Protein AF-A0A7X4A0X2-F1 (afdb_monomer_lite)

pLDDT: mean 88.21, std 11.37, range [53.22, 98.25]

Foldseek 3Di:
DQVLLVLQPVSDADDPVNVVVVVVCCPDPVVVPVPPDDDDDSNCNVVD

Radius of gyration: 12.96 Å; chains: 1; bounding box: 35×18×26 Å

Structure (mmCIF, N/CA/C/O backbone):
data_AF-A0A7X4A0X2-F1
#
_entry.id   AF-A0A7X4A0X2-F1
#
loop_
_atom_site.group_PDB
_atom_site.id
_atom_site.type_symbol
_atom_site.label_atom_id
_atom_site.label_alt_id
_atom_site.label_comp_id
_atom_site.label_asym_id
_atom_site.label_entity_id
_atom_site.label_seq_id
_atom_site.pdbx_PDB_ins_code
_atom_site.Cartn_x
_atom_site.Cartn_y
_atom_site.Cartn_z
_atom_site.occupancy
_atom_site.B_iso_or_equiv
_atom_site.auth_seq_id
_atom_site.auth_comp_id
_atom_site.auth_asym_id
_atom_site.auth_atom_id
_atom_site.pdbx_PDB_model_num
ATOM 1 N N . GLU A 1 1 ? -22.654 -0.927 9.357 1.00 53.22 1 GLU A N 1
ATOM 2 C CA . GLU A 1 1 ? -21.549 -0.038 8.930 1.00 53.22 1 GLU A CA 1
ATOM 3 C C . GLU A 1 1 ? -20.542 0.267 10.034 1.00 53.22 1 GLU A C 1
ATOM 5 O O . GLU A 1 1 ? -19.373 -0.014 9.827 1.00 53.22 1 GLU A O 1
ATOM 10 N N . GLN A 1 2 ? -20.945 0.730 11.226 1.00 58.75 2 GLN A N 1
ATOM 11 C CA . GLN A 1 2 ? -19.983 1.081 12.292 1.00 58.75 2 GLN A CA 1
ATOM 12 C C . GLN A 1 2 ? -19.136 -0.093 12.819 1.00 58.75 2 GLN A C 1
ATOM 14 O O . GLN A 1 2 ? -18.019 0.123 13.273 1.00 58.7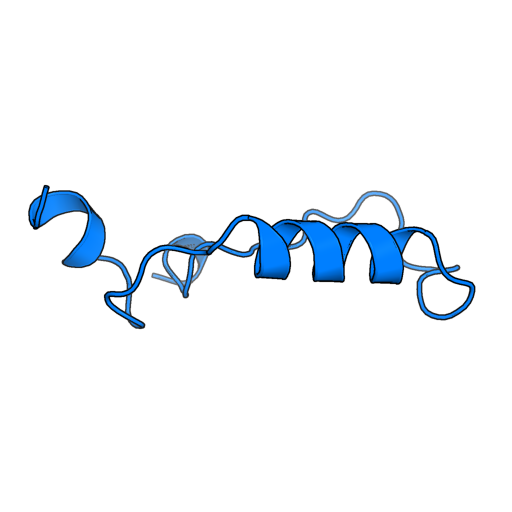5 2 GLN A O 1
ATOM 19 N N . VAL A 1 3 ? -19.625 -1.336 12.724 1.00 62.25 3 VAL A N 1
ATOM 20 C CA . VAL A 1 3 ? -18.938 -2.533 13.255 1.00 62.25 3 VAL A CA 1
ATOM 21 C C . VAL A 1 3 ? -17.562 -2.761 12.613 1.00 62.25 3 VAL A C 1
ATOM 23 O O . VAL A 1 3 ? -16.633 -3.161 13.308 1.00 62.25 3 VAL A O 1
ATOM 26 N N . MET A 1 4 ? -17.407 -2.454 11.320 1.00 67.81 4 MET A N 1
ATOM 27 C CA . MET A 1 4 ? -16.123 -2.590 10.613 1.00 67.81 4 MET A CA 1
ATOM 28 C C . MET A 1 4 ? -15.100 -1.529 11.042 1.00 67.81 4 MET A C 1
ATOM 30 O O . MET A 1 4 ? -13.906 -1.769 10.970 1.00 67.81 4 MET A O 1
ATOM 34 N N . LEU A 1 5 ? -15.535 -0.372 11.542 1.00 73.50 5 LEU A N 1
ATOM 35 C CA . LEU A 1 5 ? -14.619 0.683 11.986 1.00 73.50 5 LEU A CA 1
ATOM 36 C C . LEU A 1 5 ? -14.212 0.531 13.457 1.00 73.50 5 LEU A C 1
ATOM 38 O O . LEU A 1 5 ? -13.208 1.095 13.870 1.00 73.50 5 LEU A O 1
ATOM 42 N N . VAL A 1 6 ? -14.951 -0.253 14.258 1.00 71.06 6 VAL A N 1
ATOM 43 C CA . VAL A 1 6 ? -14.649 -0.467 15.690 1.00 71.06 6 VAL A CA 1
ATOM 44 C C . VAL A 1 6 ? -13.258 -1.057 15.898 1.00 71.06 6 VAL A C 1
ATOM 46 O O . VAL A 1 6 ? -12.552 -0.668 16.825 1.00 71.06 6 VAL A O 1
ATOM 49 N N . ARG A 1 7 ? -12.875 -2.009 15.048 1.00 72.44 7 ARG A N 1
ATOM 50 C CA . ARG A 1 7 ? -11.571 -2.671 15.112 1.00 72.44 7 ARG A CA 1
ATOM 51 C C . ARG A 1 7 ? -10.487 -1.931 14.342 1.00 72.44 7 ARG A C 1
ATOM 53 O O . ARG A 1 7 ? -9.341 -2.314 14.451 1.00 72.44 7 ARG A O 1
ATOM 60 N N . GLN A 1 8 ? -10.809 -0.892 13.584 1.00 77.88 8 GLN A N 1
ATOM 61 C CA . GLN A 1 8 ? -9.811 -0.128 12.853 1.00 77.88 8 GLN A CA 1
ATOM 62 C C . GLN A 1 8 ? -9.350 1.059 13.717 1.00 77.88 8 GLN A C 1
ATOM 64 O O . GLN A 1 8 ? -10.169 1.931 14.009 1.00 77.88 8 GLN A O 1
ATOM 69 N N . PRO A 1 9 ? -8.066 1.154 14.121 1.00 77.19 9 PRO A N 1
ATOM 70 C CA . PRO A 1 9 ? -7.573 2.245 14.970 1.00 77.19 9 PRO A CA 1
ATOM 71 C C . PRO A 1 9 ? -7.887 3.646 14.437 1.00 77.19 9 PRO A C 1
ATOM 73 O O . PRO A 1 9 ? -8.252 4.539 15.200 1.00 77.19 9 PRO A O 1
ATOM 76 N N . THR A 1 10 ? -7.775 3.816 13.120 1.00 80.19 10 THR A N 1
ATOM 77 C CA . THR A 1 10 ? -8.041 5.085 12.423 1.00 80.19 10 THR A CA 1
ATOM 78 C C . THR A 1 10 ? -9.526 5.428 12.327 1.00 80.19 10 THR A C 1
ATOM 80 O O . THR A 1 10 ? -9.855 6.600 12.205 1.00 80.19 10 THR A O 1
ATOM 83 N N . LYS A 1 11 ? -10.428 4.440 12.430 1.00 82.81 11 LYS A N 1
ATOM 84 C CA . LYS A 1 11 ? -11.893 4.603 12.330 1.00 82.81 11 LYS A CA 1
ATOM 85 C C . LYS A 1 11 ? -12.383 5.291 11.048 1.00 82.81 11 LYS A C 1
ATOM 87 O O . LYS A 1 11 ? -13.509 5.778 11.008 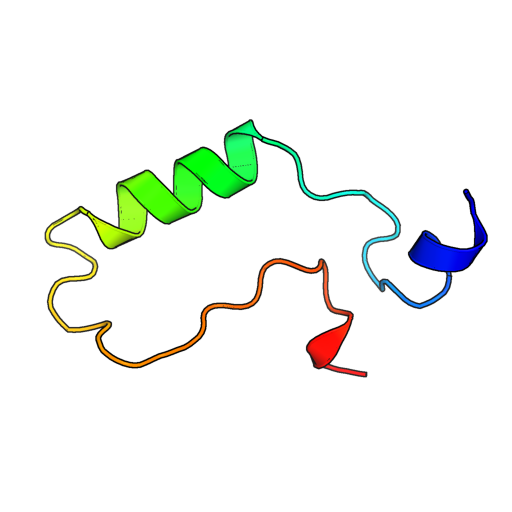1.00 82.81 11 LYS A O 1
ATOM 92 N N . GLU A 1 12 ? -11.574 5.282 9.998 1.00 85.31 12 GLU A N 1
ATOM 93 C CA . GLU A 1 12 ? -11.876 5.882 8.700 1.00 85.31 12 GLU A CA 1
ATOM 94 C C . GLU A 1 12 ? -11.639 4.857 7.599 1.0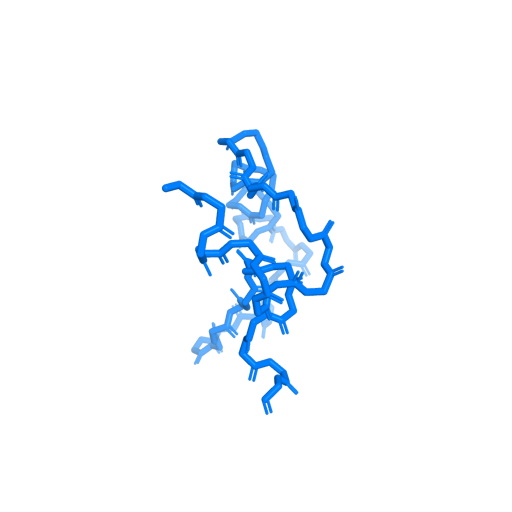0 85.31 12 GLU A C 1
ATOM 96 O O . GLU A 1 12 ? -10.653 4.132 7.635 1.00 85.31 12 GLU A O 1
ATOM 101 N N . PHE A 1 13 ? -12.506 4.786 6.593 1.00 87.31 13 PHE A N 1
ATOM 102 C CA . PHE A 1 13 ? -12.239 3.904 5.459 1.00 87.31 13 PHE A CA 1
ATOM 103 C C . PHE A 1 13 ? -11.086 4.433 4.608 1.00 87.31 13 PHE A C 1
ATOM 105 O O . PHE A 1 13 ? -10.970 5.636 4.378 1.00 87.31 13 PHE A O 1
ATOM 112 N N . VAL A 1 14 ? -10.277 3.511 4.086 1.00 91.38 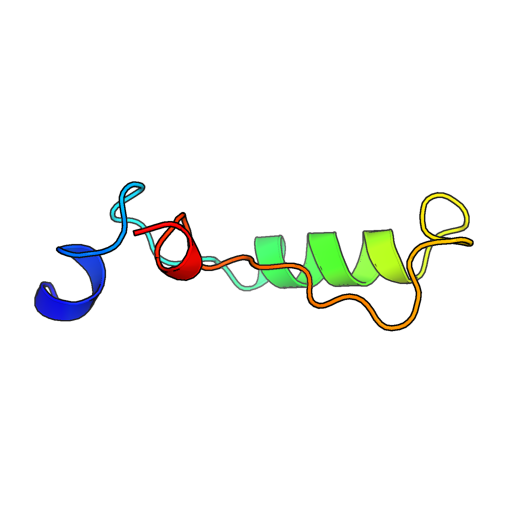14 VAL A N 1
ATOM 113 C CA . VAL A 1 14 ? -9.281 3.842 3.067 1.00 91.38 14 VAL A CA 1
ATOM 114 C C . VAL A 1 14 ? -9.996 4.262 1.786 1.00 91.38 14 VAL A C 1
ATOM 116 O O . VAL A 1 14 ? -10.918 3.582 1.329 1.00 91.38 14 VAL A O 1
ATOM 119 N N . THR A 1 15 ? -9.580 5.389 1.214 1.00 94.06 15 THR A N 1
ATOM 120 C CA . THR A 1 15 ? -10.184 5.936 -0.006 1.00 94.06 15 THR A CA 1
ATOM 121 C C . THR A 1 15 ? -9.557 5.343 -1.269 1.00 94.06 15 THR A C 1
ATOM 123 O O . THR A 1 15 ? -8.459 4.777 -1.254 1.00 94.06 15 THR A O 1
ATOM 126 N N . VAL A 1 16 ? -10.245 5.500 -2.402 1.00 96.12 16 VAL A N 1
ATOM 127 C CA . VAL A 1 16 ? -9.742 5.051 -3.711 1.00 96.12 16 VAL A CA 1
ATOM 128 C C . VAL A 1 16 ? -8.465 5.801 -4.092 1.00 96.12 16 VAL A C 1
ATOM 130 O O . VAL A 1 16 ? -7.543 5.213 -4.650 1.00 96.12 16 VAL A O 1
ATOM 133 N N . GLU A 1 17 ? -8.369 7.080 -3.743 1.00 97.31 17 GLU A N 1
ATOM 134 C CA . GLU A 1 17 ? -7.205 7.926 -4.007 1.00 97.31 17 GLU A CA 1
ATOM 135 C C . GLU A 1 17 ? -5.984 7.459 -3.209 1.00 97.31 17 GLU A C 1
ATOM 137 O O . GLU A 1 17 ? -4.876 7.438 -3.741 1.00 97.31 17 GLU A O 1
ATOM 142 N N . GLN A 1 18 ? -6.179 7.026 -1.960 1.00 95.69 18 GLN A N 1
ATOM 143 C CA . GLN A 1 18 ? -5.109 6.456 -1.136 1.00 95.69 18 GLN A CA 1
ATOM 144 C C . GLN A 1 18 ? -4.613 5.119 -1.708 1.00 95.69 18 GLN A C 1
ATOM 146 O O . GLN A 1 18 ? -3.403 4.908 -1.816 1.00 95.69 18 GLN A O 1
ATOM 151 N N . LEU A 1 19 ? -5.530 4.249 -2.152 1.00 96.19 19 LEU A N 1
ATOM 152 C CA . LEU A 1 19 ? -5.187 3.013 -2.871 1.00 96.19 19 LEU A CA 1
ATOM 153 C C . LEU A 1 19 ? -4.421 3.303 -4.168 1.00 96.19 19 LEU A C 1
ATOM 155 O O . LEU A 1 19 ? -3.396 2.675 -4.438 1.00 96.19 19 LEU A O 1
ATOM 159 N N . GLY A 1 20 ? -4.883 4.286 -4.943 1.00 97.38 20 GLY A N 1
ATOM 160 C CA . GLY A 1 20 ? -4.213 4.748 -6.156 1.00 97.38 20 GLY A CA 1
ATOM 161 C C . GLY A 1 20 ? -2.808 5.285 -5.877 1.00 97.38 20 GLY A C 1
ATOM 162 O O . GLY A 1 20 ? -1.877 4.966 -6.613 1.00 97.38 20 GLY A O 1
ATOM 163 N N . GLY A 1 21 ? -2.627 6.026 -4.782 1.00 97.88 21 GLY A N 1
ATOM 164 C CA . GLY A 1 21 ? -1.323 6.524 -4.344 1.00 97.88 21 GLY A CA 1
ATOM 165 C C . GLY A 1 21 ? -0.319 5.404 -4.069 1.00 97.88 21 GLY A C 1
ATOM 166 O O . GLY A 1 21 ? 0.810 5.470 -4.559 1.00 97.88 21 GLY A O 1
ATOM 167 N N . LEU A 1 22 ? -0.727 4.343 -3.360 1.00 96.88 22 LEU A N 1
ATOM 168 C CA . LEU A 1 22 ? 0.147 3.182 -3.151 1.00 96.88 22 LEU A CA 1
ATOM 169 C C . LEU A 1 22 ? 0.472 2.478 -4.469 1.00 96.88 22 LEU A C 1
ATOM 171 O O . LEU A 1 22 ? 1.621 2.102 -4.680 1.00 96.88 22 LEU A O 1
ATOM 175 N N . ALA A 1 23 ? -0.508 2.314 -5.362 1.00 97.19 23 ALA A N 1
ATOM 176 C CA . ALA A 1 23 ? -0.275 1.687 -6.661 1.00 97.19 23 ALA A CA 1
ATOM 177 C C . ALA A 1 23 ? 0.760 2.469 -7.487 1.00 97.19 23 ALA A C 1
ATOM 179 O O . ALA A 1 23 ? 1.706 1.879 -8.005 1.00 97.19 23 ALA A O 1
ATOM 180 N N . VAL A 1 24 ? 0.637 3.800 -7.544 1.00 98.06 24 VAL A N 1
ATOM 181 C CA . VAL A 1 24 ? 1.614 4.670 -8.220 1.00 98.06 24 VAL A CA 1
ATOM 182 C C . VAL A 1 24 ? 2.997 4.551 -7.580 1.00 98.06 24 VAL A C 1
ATOM 184 O O . VAL A 1 24 ? 3.986 4.426 -8.299 1.00 98.06 24 VAL A O 1
ATOM 187 N N . PHE A 1 25 ? 3.081 4.542 -6.246 1.00 97.44 25 PHE A N 1
ATOM 188 C CA . PHE A 1 25 ? 4.346 4.342 -5.539 1.00 97.44 25 PHE A CA 1
ATOM 189 C C . PHE A 1 25 ? 4.992 2.993 -5.887 1.00 97.44 25 PHE A C 1
ATOM 191 O O . PHE A 1 25 ? 6.171 2.963 -6.240 1.00 97.44 25 PHE A O 1
ATOM 198 N N . LEU A 1 26 ? 4.229 1.897 -5.847 1.00 97.12 26 LEU A N 1
ATOM 199 C CA . LEU A 1 26 ? 4.722 0.551 -6.155 1.00 97.12 26 LEU A CA 1
ATOM 200 C C . LEU A 1 26 ? 5.176 0.397 -7.613 1.00 97.12 26 LEU A C 1
ATOM 202 O O . LEU A 1 26 ? 6.055 -0.412 -7.893 1.00 97.12 26 LEU A O 1
ATOM 206 N N . CYS A 1 27 ? 4.617 1.180 -8.536 1.00 97.31 27 CYS A N 1
ATOM 207 C CA . CYS A 1 27 ? 5.051 1.222 -9.933 1.00 97.31 27 CYS A CA 1
ATOM 208 C C . CYS A 1 27 ? 6.238 2.168 -10.193 1.00 97.31 27 CYS A C 1
ATOM 210 O O . CYS A 1 27 ? 6.688 2.262 -11.333 1.00 97.31 27 CYS A O 1
ATOM 212 N N . SER A 1 28 ? 6.729 2.887 -9.181 1.00 98.25 28 SER A N 1
ATOM 213 C CA . SER A 1 28 ? 7.847 3.826 -9.320 1.00 98.25 28 SER A CA 1
ATOM 214 C C . SER A 1 28 ? 9.201 3.184 -9.003 1.00 98.25 28 SER A C 1
ATOM 216 O O . SER A 1 28 ? 9.280 2.176 -8.299 1.00 98.25 28 SER A O 1
ATOM 218 N N . ASP A 1 29 ? 10.288 3.836 -9.425 1.00 98.06 29 ASP A N 1
ATOM 219 C CA . ASP A 1 29 ? 11.659 3.412 -9.103 1.00 98.06 29 ASP A CA 1
ATOM 220 C C . ASP A 1 29 ? 11.931 3.359 -7.589 1.00 98.06 29 ASP A C 1
ATOM 222 O O . ASP A 1 29 ? 12.766 2.580 -7.128 1.00 98.06 29 ASP A O 1
ATOM 226 N N . ALA A 1 30 ? 11.199 4.141 -6.786 1.00 97.94 30 ALA A N 1
ATOM 227 C CA . ALA A 1 30 ? 11.342 4.144 -5.330 1.00 97.94 30 ALA A CA 1
ATOM 228 C C . ALA A 1 30 ? 10.952 2.799 -4.691 1.00 97.94 30 ALA A C 1
ATOM 230 O O . ALA A 1 30 ? 11.419 2.476 -3.599 1.00 97.94 30 ALA A O 1
ATOM 231 N N . ALA A 1 31 ? 10.129 2.001 -5.374 1.00 97.31 31 ALA A N 1
ATOM 232 C CA . ALA A 1 31 ? 9.700 0.683 -4.931 1.00 97.31 31 ALA A CA 1
ATOM 233 C C . ALA A 1 31 ? 10.465 -0.464 -5.616 1.00 97.31 31 ALA A C 1
ATOM 235 O O . ALA A 1 31 ? 10.072 -1.619 -5.472 1.00 97.31 31 ALA A O 1
ATOM 236 N N . ALA A 1 32 ? 11.582 -0.197 -6.309 1.00 97.50 32 ALA A N 1
ATOM 237 C CA . ALA A 1 32 ? 12.295 -1.189 -7.126 1.00 97.50 32 ALA A CA 1
ATOM 238 C C . ALA A 1 32 ? 12.745 -2.463 -6.379 1.00 97.50 32 ALA A C 1
ATOM 240 O O . ALA A 1 32 ? 13.071 -3.464 -7.014 1.00 97.50 32 ALA A O 1
ATOM 241 N N . GLN A 1 33 ? 12.803 -2.437 -5.045 1.00 97.19 33 GLN A N 1
ATOM 242 C CA . GLN A 1 33 ? 13.160 -3.589 -4.203 1.00 97.19 33 GLN A CA 1
ATOM 243 C C . GLN A 1 33 ? 12.001 -4.094 -3.326 1.00 97.19 33 GLN A C 1
ATOM 245 O O . GLN A 1 33 ? 12.187 -5.006 -2.523 1.00 97.19 33 GLN A O 1
ATOM 250 N N . LEU A 1 34 ? 10.795 -3.542 -3.477 1.00 95.81 34 LEU A N 1
ATOM 251 C CA . LEU A 1 34 ? 9.589 -4.019 -2.803 1.00 95.81 34 LEU A CA 1
ATOM 252 C C . LEU A 1 34 ? 8.907 -5.078 -3.677 1.00 95.81 34 LEU A C 1
ATOM 254 O O . LEU A 1 34 ? 8.056 -4.771 -4.506 1.00 95.81 34 LEU A O 1
ATOM 258 N N . THR A 1 35 ? 9.291 -6.343 -3.492 1.00 95.75 35 THR A N 1
ATOM 259 C CA . THR A 1 35 ? 8.748 -7.489 -4.240 1.00 95.75 35 THR A CA 1
ATOM 260 C C . THR A 1 35 ? 8.352 -8.634 -3.310 1.00 95.75 35 THR A C 1
ATOM 262 O O . THR A 1 35 ? 9.000 -8.871 -2.293 1.00 95.75 35 THR A O 1
ATOM 265 N N . GLY A 1 36 ? 7.254 -9.326 -3.632 1.00 95.00 36 GLY A N 1
ATOM 266 C CA . GLY A 1 36 ? 6.739 -10.457 -2.846 1.00 95.00 36 GLY A CA 1
ATOM 267 C C . GLY A 1 36 ? 6.189 -10.099 -1.459 1.00 95.00 36 GLY A C 1
ATOM 268 O O . GLY A 1 36 ? 5.855 -10.997 -0.690 1.00 95.00 36 GLY A O 1
ATOM 269 N N . ALA A 1 37 ? 6.085 -8.810 -1.131 1.00 94.12 37 ALA A N 1
ATOM 270 C CA . ALA A 1 37 ? 5.5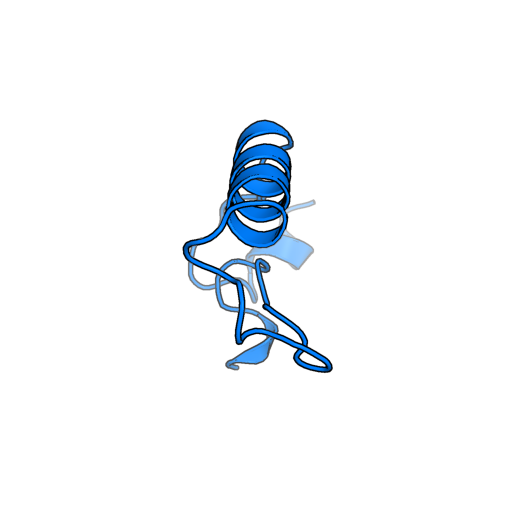96 -8.328 0.154 1.00 94.12 37 ALA A CA 1
ATOM 271 C C . ALA A 1 37 ? 4.148 -7.828 0.054 1.00 94.12 37 ALA A C 1
ATOM 273 O O . ALA A 1 37 ? 3.775 -7.151 -0.903 1.00 94.12 37 ALA A O 1
ATOM 274 N N . ALA A 1 38 ? 3.342 -8.120 1.076 1.00 92.44 38 ALA A N 1
ATOM 275 C CA . ALA A 1 38 ? 2.003 -7.558 1.221 1.00 92.44 38 ALA A CA 1
ATOM 276 C C . ALA A 1 38 ? 2.076 -6.230 1.989 1.00 92.44 38 ALA A C 1
ATOM 278 O O . ALA A 1 38 ? 2.439 -6.212 3.165 1.00 92.44 38 ALA A O 1
ATOM 279 N N . MET A 1 39 ? 1.729 -5.121 1.332 1.00 93.06 39 MET A N 1
ATOM 280 C CA . MET A 1 39 ? 1.619 -3.805 1.970 1.00 93.06 39 MET A CA 1
ATOM 281 C C . MET A 1 39 ? 0.196 -3.613 2.491 1.00 93.06 39 MET A C 1
ATOM 283 O O . MET A 1 39 ? -0.742 -3.502 1.702 1.00 93.06 39 MET A O 1
ATOM 287 N N . SER A 1 40 ? 0.029 -3.591 3.815 1.00 92.06 40 SER A N 1
ATOM 288 C CA . SER A 1 40 ? -1.291 -3.378 4.411 1.00 92.06 40 SER A CA 1
ATOM 289 C C . SER A 1 40 ? -1.688 -1.899 4.384 1.00 92.06 40 SER A C 1
ATOM 291 O O . SER A 1 40 ? -0.953 -1.039 4.870 1.00 92.06 40 SER A O 1
ATOM 293 N N . MET A 1 41 ? -2.878 -1.620 3.849 1.00 91.56 41 MET A N 1
ATOM 294 C CA . MET A 1 41 ? -3.594 -0.349 3.986 1.00 91.56 41 MET A CA 1
ATOM 295 C C . MET A 1 41 ? -5.020 -0.636 4.448 1.00 91.56 41 MET A C 1
ATOM 297 O O . MET A 1 41 ? -5.972 -0.594 3.677 1.00 91.56 41 MET A O 1
ATOM 301 N N . ASP A 1 42 ? -5.147 -0.973 5.725 1.00 89.62 42 ASP A N 1
ATOM 302 C CA . ASP A 1 42 ? -6.411 -1.303 6.394 1.00 89.62 42 ASP A CA 1
ATOM 303 C C . ASP A 1 42 ? -6.641 -0.439 7.646 1.00 89.62 42 ASP A C 1
ATOM 305 O O . ASP A 1 42 ? -7.413 -0.788 8.539 1.00 89.62 42 ASP A O 1
ATOM 309 N N . GLY A 1 43 ? -5.888 0.662 7.739 1.0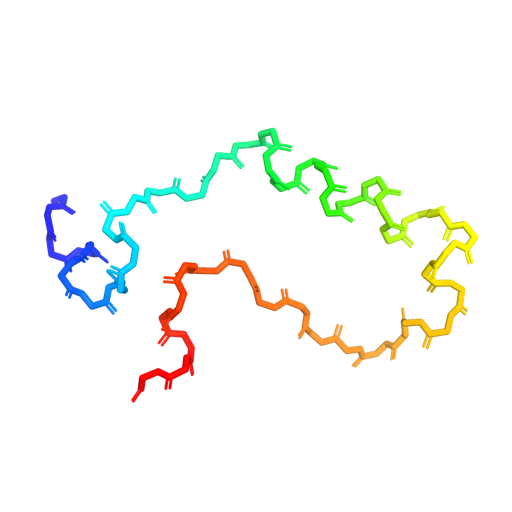0 87.50 43 GLY A N 1
ATOM 310 C CA . GLY A 1 43 ? -5.903 1.611 8.843 1.00 87.50 43 GLY A CA 1
ATOM 311 C C . GLY A 1 43 ? -5.604 1.018 10.216 1.00 87.50 43 GLY A C 1
ATOM 312 O O . GLY A 1 43 ? -6.085 1.569 11.211 1.00 87.50 43 GLY A O 1
ATOM 313 N N . GLY A 1 44 ? -4.811 -0.058 10.258 1.00 87.00 44 GLY A N 1
ATOM 314 C CA . GLY A 1 44 ? -4.286 -0.686 11.469 1.00 87.00 44 GLY A CA 1
ATOM 315 C C . GLY A 1 44 ? -5.026 -1.952 11.892 1.00 87.00 44 GLY A C 1
ATOM 316 O O . GLY A 1 44 ? -4.796 -2.432 12.997 1.00 87.00 44 GLY A O 1
ATOM 317 N N . TRP A 1 45 ? -5.904 -2.492 11.045 1.00 86.75 45 TRP A N 1
ATOM 318 C CA . TRP A 1 45 ? -6.666 -3.704 11.345 1.00 86.75 45 TRP A CA 1
ATOM 319 C C . TRP A 1 45 ? -5.765 -4.939 11.479 1.00 86.75 45 TRP A C 1
ATOM 321 O O . TRP A 1 45 ? -5.903 -5.684 12.441 1.00 86.75 45 TRP A O 1
ATOM 331 N N . THR A 1 46 ? -4.825 -5.155 10.553 1.00 85.50 46 THR A N 1
ATOM 332 C CA . THR A 1 46 ? -3.914 -6.321 10.574 1.00 85.50 46 THR A CA 1
ATOM 333 C C . THR A 1 46 ? -2.933 -6.290 11.753 1.00 85.50 46 THR A C 1
ATOM 335 O O . THR A 1 46 ? -2.365 -7.319 12.103 1.00 85.50 46 THR A O 1
ATOM 338 N N . ALA A 1 47 ? -2.710 -5.123 12.364 1.00 84.38 47 ALA A N 1
ATOM 339 C CA . ALA A 1 47 ? -1.763 -4.960 13.467 1.00 84.38 47 ALA A CA 1
ATOM 340 C C . ALA A 1 47 ? -2.355 -5.268 14.859 1.00 84.38 47 ALA A C 1
ATOM 342 O O . ALA A 1 47 ? -1.601 -5.274 15.834 1.00 84.38 47 ALA A O 1
ATOM 343 N N . LEU A 1 48 ? -3.673 -5.480 14.958 1.00 77.38 48 LEU A N 1
ATOM 344 C CA . LEU A 1 48 ? -4.395 -5.828 16.190 1.00 77.38 48 LEU A CA 1
ATOM 345 C C . LEU A 1 48 ? -4.570 -7.340 16.340 1.00 77.38 48 LEU A C 1
ATOM 347 O O . LEU A 1 48 ? -4.449 -7.810 17.492 1.00 77.38 48 LEU A O 1
#

Sequence (48 aa):
EQVMLVRQPTKEFVTVEQLGGLAVFLCSDAAAQLTGAAMSMDGGWTAL

Secondary structure (DSSP, 8-state):
-HHHHHT-TT-SPPPHHHHHHHHHHHTSGGGTT--S-----STTSTT-